Protein AF-A0A2B7XH13-F1 (afdb_monomer_lite)

Radius of gyration: 17.4 Å; chains: 1; bounding box: 51×40×45 Å

Organism: NCBI:txid1447875

Sequence (157 aa):
MVLHHLGRYPIHGYSLYEHCPDHWVFTIRDFSIPKSQDDSIINSKKNFLLRSEILTVVALFYRQMNEIPWDYEDHRGGKPVLRYQGGSLTATVVTFLVGKVRVVQATCNPSEKLPTLTFTLRGLYDLRMSCYNKDTVCEIVKWILCPSDPQPVETKK

pLDDT: mean 76.05, std 16.07, range [34.44, 93.31]

Foldseek 3Di:
DFDFDDDDWTKGWDDWDDPDLQAIDTDIDGRPPDPPPDVCVVVVCPPDDDPCNVVVVVVSVQVNQWDFDQDPVVRDGHDTDGPDPWDKDKDWDWDDDDQKIWIKMWIWGPPDPDIDIDIDTPDIGGRPPVDHDPVSVVVSVCCRPPPDDDDDPPPPD

Structure (mmCIF, N/CA/C/O backbone):
data_AF-A0A2B7XH13-F1
#
_entry.id   AF-A0A2B7XH13-F1
#
loop_
_atom_site.group_PDB
_atom_site.id
_atom_site.type_symbol
_atom_site.label_atom_id
_atom_site.label_alt_id
_atom_site.label_comp_id
_atom_site.label_asym_id
_atom_site.label_entity_id
_atom_site.label_seq_id
_atom_site.pdbx_PDB_ins_code
_atom_site.Cartn_x
_atom_site.Cartn_y
_atom_site.Cartn_z
_atom_site.occupancy
_atom_site.B_iso_or_equiv
_atom_site.auth_seq_id
_atom_site.auth_comp_id
_atom_site.auth_asym_id
_atom_site.auth_atom_id
_atom_site.pdbx_PDB_model_num
ATOM 1 N N . MET A 1 1 ? -10.761 12.549 -2.424 1.00 37.25 1 MET A N 1
ATOM 2 C CA . MET A 1 1 ? -9.872 13.301 -1.512 1.00 37.25 1 MET A CA 1
ATOM 3 C C . MET A 1 1 ? -8.759 13.919 -2.339 1.00 37.25 1 MET A C 1
ATOM 5 O O . MET A 1 1 ? -7.975 13.174 -2.913 1.00 37.25 1 MET A O 1
ATOM 9 N N . VAL A 1 2 ? -8.724 15.246 -2.459 1.00 38.75 2 VAL A N 1
ATOM 10 C CA . VAL A 1 2 ? -7.641 15.953 -3.157 1.00 38.75 2 VAL A CA 1
ATOM 11 C C . VAL A 1 2 ? -6.640 16.401 -2.096 1.00 38.75 2 VAL A C 1
ATOM 13 O O . VAL A 1 2 ? -6.964 17.231 -1.252 1.00 38.75 2 VAL A O 1
ATOM 16 N N . LEU A 1 3 ? -5.454 15.796 -2.081 1.00 41.88 3 LEU A N 1
ATOM 17 C CA . LEU A 1 3 ? -4.385 16.179 -1.159 1.00 41.88 3 LEU A CA 1
ATOM 18 C C . LEU A 1 3 ? -3.630 17.368 -1.757 1.00 41.88 3 LEU A C 1
ATOM 20 O O . LEU A 1 3 ? -2.944 17.208 -2.763 1.00 41.88 3 LEU A O 1
ATOM 24 N N . HIS A 1 4 ? -3.743 18.544 -1.137 1.00 35.75 4 HIS A N 1
ATOM 25 C CA . HIS A 1 4 ? -2.921 19.707 -1.465 1.00 35.75 4 HIS A CA 1
ATOM 26 C C . HIS A 1 4 ? -1.949 20.041 -0.317 1.00 35.75 4 HIS A C 1
ATOM 28 O O . HIS A 1 4 ? -2.367 20.359 0.789 1.00 35.75 4 HIS A O 1
ATOM 34 N N . HIS A 1 5 ? -0.660 20.082 -0.681 1.00 43.72 5 HIS A N 1
ATOM 35 C CA . HIS A 1 5 ? 0.399 20.976 -0.177 1.00 43.72 5 HIS A CA 1
ATOM 36 C C . HIS A 1 5 ? 1.263 20.603 1.055 1.00 43.72 5 HIS A C 1
ATOM 38 O O . HIS A 1 5 ? 0.753 20.299 2.124 1.00 43.72 5 HIS A O 1
ATOM 44 N N . LEU A 1 6 ? 2.603 20.717 0.885 1.00 37.66 6 LEU A N 1
ATOM 45 C CA . LEU A 1 6 ? 3.577 21.504 1.692 1.00 37.66 6 LEU A CA 1
ATOM 46 C C . LEU A 1 6 ? 5.011 21.366 1.089 1.00 37.66 6 LEU A C 1
ATOM 48 O O . LEU A 1 6 ? 5.642 20.312 1.194 1.00 37.66 6 LEU A O 1
ATOM 52 N N . GLY A 1 7 ? 5.541 22.422 0.445 1.00 43.25 7 GLY A N 1
ATOM 53 C CA . GLY A 1 7 ? 6.935 22.501 -0.059 1.00 43.25 7 GLY A CA 1
ATOM 54 C C . GLY A 1 7 ? 7.146 22.414 -1.587 1.00 43.25 7 GLY A C 1
ATOM 55 O O . GLY A 1 7 ? 6.222 22.092 -2.326 1.00 43.25 7 GLY A O 1
ATOM 56 N N . ARG A 1 8 ? 8.387 22.715 -2.038 1.00 53.38 8 ARG A N 1
ATOM 57 C CA . ARG A 1 8 ? 8.867 22.977 -3.430 1.00 53.38 8 ARG A CA 1
ATOM 58 C C . ARG A 1 8 ? 8.495 21.960 -4.528 1.00 53.38 8 ARG A C 1
ATOM 60 O O . ARG A 1 8 ? 8.745 22.242 -5.695 1.00 53.38 8 ARG A O 1
ATOM 67 N N . TYR A 1 9 ? 7.895 20.825 -4.186 1.00 55.78 9 TYR A N 1
ATOM 68 C CA . TYR A 1 9 ? 7.422 19.838 -5.150 1.00 55.78 9 TYR A CA 1
ATOM 69 C C . TYR A 1 9 ? 6.050 19.298 -4.727 1.00 55.78 9 TYR A C 1
ATOM 71 O O . TYR A 1 9 ? 5.948 18.662 -3.675 1.00 55.78 9 TYR A O 1
ATOM 79 N N . PRO A 1 10 ? 4.988 19.557 -5.503 1.00 68.94 10 PRO A N 1
ATOM 80 C CA . PRO A 1 10 ? 3.636 19.169 -5.122 1.00 68.94 10 PRO A CA 1
ATOM 81 C C . PRO A 1 10 ? 3.422 17.649 -5.213 1.00 68.94 10 PRO A C 1
ATOM 83 O O . PRO A 1 10 ? 3.987 16.972 -6.064 1.00 68.94 10 PRO A O 1
ATOM 86 N N . ILE A 1 11 ? 2.564 17.109 -4.351 1.00 63.69 11 ILE A N 1
ATOM 87 C CA . ILE A 1 11 ? 1.970 15.778 -4.512 1.00 63.69 11 ILE A CA 1
ATOM 88 C C . ILE A 1 11 ? 0.553 16.012 -5.016 1.00 63.69 11 ILE A C 1
ATOM 90 O O . ILE A 1 11 ? -0.155 16.845 -4.459 1.00 63.69 11 ILE A O 1
ATOM 94 N N . HIS A 1 12 ? 0.156 15.306 -6.067 1.00 66.50 12 HIS A N 1
ATOM 95 C CA . HIS A 1 12 ? -1.177 15.421 -6.646 1.00 66.50 12 HIS A CA 1
ATOM 96 C C . HIS A 1 12 ? -1.867 14.058 -6.576 1.00 66.50 12 HIS A C 1
ATOM 98 O O . HIS A 1 12 ? -1.346 13.074 -7.102 1.00 66.50 12 HIS A O 1
ATOM 104 N N . GLY A 1 13 ? -3.028 13.992 -5.926 1.00 64.56 13 GLY A N 1
ATOM 105 C CA . GLY A 1 13 ? -3.923 12.837 -6.022 1.00 64.56 13 GLY A CA 1
ATOM 106 C C . GLY A 1 13 ? -4.806 12.983 -7.257 1.00 64.56 13 GLY A C 1
ATOM 107 O O . GLY A 1 13 ? -5.417 14.035 -7.427 1.00 64.56 13 GLY A O 1
ATOM 108 N N . TYR A 1 14 ? -4.853 11.962 -8.113 1.00 61.12 14 TYR A N 1
ATOM 109 C CA . TYR A 1 14 ? -5.611 12.017 -9.371 1.00 61.12 14 TYR A CA 1
ATOM 110 C C . TYR A 1 14 ? -6.921 11.251 -9.273 1.00 61.12 14 TYR A C 1
ATOM 112 O O . TYR A 1 14 ? -7.946 11.775 -9.696 1.00 61.12 14 TYR A O 1
ATOM 120 N N . SER A 1 15 ? -6.906 10.059 -8.670 1.00 68.25 15 SER A N 1
ATOM 121 C CA . SER A 1 15 ? -8.097 9.213 -8.623 1.00 68.25 15 SER A CA 1
ATOM 122 C C . SER A 1 15 ? -8.092 8.230 -7.453 1.00 68.25 15 SER A C 1
ATOM 124 O O . SER A 1 15 ? -7.041 7.709 -7.075 1.00 68.25 15 SER A O 1
ATOM 126 N N . LEU A 1 16 ? -9.287 7.955 -6.923 1.00 69.25 16 LEU A N 1
ATOM 127 C CA . LEU A 1 16 ? -9.591 6.842 -6.022 1.00 69.25 16 LEU A CA 1
ATOM 128 C C . LEU A 1 16 ? -10.684 6.005 -6.689 1.00 69.25 16 LEU A C 1
ATOM 130 O O . LEU A 1 16 ? -11.748 6.544 -6.991 1.00 69.25 16 LEU A O 1
ATOM 134 N N . TYR A 1 17 ? -10.427 4.718 -6.891 1.00 68.50 17 TYR A N 1
ATOM 135 C CA . TYR A 1 17 ? -11.392 3.770 -7.439 1.00 68.50 17 TYR A CA 1
ATOM 136 C C . TYR A 1 17 ? -11.582 2.621 -6.453 1.00 68.50 17 TYR A C 1
ATOM 138 O O . TYR A 1 17 ? -10.606 2.025 -6.006 1.00 68.50 17 TYR A O 1
ATOM 146 N N . GLU A 1 18 ? -12.828 2.313 -6.116 1.00 68.94 18 GLU A N 1
ATOM 147 C CA . GLU A 1 18 ? -13.186 1.071 -5.431 1.00 68.94 18 GLU A CA 1
ATOM 148 C C . GLU A 1 18 ? -13.450 0.019 -6.508 1.00 68.94 18 GLU A C 1
ATOM 150 O O . GLU A 1 18 ? -14.349 0.191 -7.328 1.00 68.94 18 GLU A O 1
ATOM 155 N N . HIS A 1 19 ? -12.631 -1.027 -6.560 1.00 68.19 19 HIS A N 1
ATOM 156 C CA . HIS A 1 19 ? -12.852 -2.149 -7.472 1.00 68.19 19 HIS A CA 1
ATOM 157 C C . HIS A 1 19 ? -13.807 -3.175 -6.843 1.00 68.19 19 HIS A C 1
ATOM 159 O O . HIS A 1 19 ? -14.696 -3.696 -7.510 1.00 68.19 19 HIS A O 1
ATOM 165 N N . CYS A 1 20 ? -13.636 -3.440 -5.546 1.00 68.62 20 CYS A N 1
ATOM 166 C CA . CYS A 1 20 ? -14.545 -4.207 -4.693 1.00 68.62 20 CYS A CA 1
ATOM 167 C C . CYS A 1 20 ? -14.389 -3.729 -3.230 1.00 68.62 20 CYS A C 1
ATOM 169 O O . CYS A 1 20 ? -13.473 -2.946 -2.968 1.00 68.62 20 CYS A O 1
ATOM 171 N N . PRO A 1 21 ? -15.255 -4.145 -2.281 1.00 67.75 21 PRO A N 1
ATOM 172 C CA . PRO A 1 21 ? -15.321 -3.561 -0.929 1.00 67.75 21 PRO A CA 1
ATOM 173 C C . PRO A 1 21 ? -13.990 -3.493 -0.155 1.00 67.75 21 PRO A C 1
ATOM 175 O O . PRO A 1 21 ? -13.789 -2.632 0.704 1.00 67.75 21 PRO A O 1
ATOM 178 N N . ASP A 1 22 ? -13.073 -4.398 -0.470 1.00 65.62 22 ASP A N 1
ATOM 179 C CA . ASP A 1 22 ? -11.746 -4.588 0.110 1.00 65.62 22 ASP A CA 1
ATOM 180 C C . ASP A 1 22 ? -10.591 -4.250 -0.853 1.00 65.62 22 ASP A C 1
ATOM 182 O O . ASP A 1 22 ? -9.428 -4.272 -0.448 1.00 65.62 22 ASP A O 1
ATOM 186 N N . HIS A 1 23 ? -10.883 -3.866 -2.100 1.00 68.94 23 HIS A N 1
ATOM 187 C CA . HIS A 1 23 ? -9.878 -3.522 -3.102 1.00 68.94 23 HIS A CA 1
ATOM 188 C C . HIS A 1 23 ? -10.057 -2.094 -3.609 1.00 68.94 23 HIS A C 1
ATOM 190 O O . HIS A 1 23 ? -10.960 -1.775 -4.386 1.00 68.94 23 HIS A O 1
ATOM 196 N N . TRP A 1 24 ? -9.121 -1.238 -3.213 1.00 70.62 24 TRP A N 1
ATOM 197 C CA . TRP A 1 24 ? -9.106 0.173 -3.563 1.00 70.62 24 TRP A CA 1
ATOM 198 C C . TRP A 1 24 ? -7.835 0.501 -4.333 1.00 70.62 24 TRP A C 1
ATOM 200 O O . TRP A 1 24 ? -6.729 0.171 -3.907 1.00 70.62 24 TRP A O 1
ATOM 210 N N . VAL A 1 25 ? -7.988 1.213 -5.443 1.00 69.88 25 VAL A N 1
ATOM 211 C CA . VAL A 1 25 ? -6.878 1.732 -6.237 1.00 69.88 25 VAL A CA 1
ATOM 212 C C . VAL A 1 25 ? -6.774 3.230 -5.999 1.00 69.88 25 VAL A C 1
ATOM 214 O O . VAL A 1 25 ? -7.730 3.976 -6.219 1.00 69.88 25 VAL A O 1
ATOM 217 N N . PHE A 1 26 ? -5.597 3.682 -5.570 1.00 72.62 26 PHE A N 1
ATOM 218 C CA . PHE A 1 26 ? -5.296 5.100 -5.407 1.00 72.62 26 PHE A CA 1
ATOM 219 C C . PHE A 1 26 ? -4.143 5.502 -6.320 1.00 72.62 26 PHE A C 1
ATOM 221 O O . PHE A 1 26 ? -3.065 4.911 -6.276 1.00 72.62 26 PHE A O 1
ATOM 228 N N . THR A 1 27 ? -4.359 6.520 -7.149 1.00 71.75 27 THR A N 1
ATOM 229 C CA . THR A 1 27 ? -3.335 7.028 -8.065 1.00 71.75 27 THR A CA 1
ATOM 230 C C . THR A 1 27 ? -2.853 8.396 -7.601 1.00 71.75 27 THR A C 1
ATOM 232 O O . THR A 1 27 ? -3.582 9.390 -7.667 1.00 71.75 27 THR A O 1
ATOM 235 N N . ILE A 1 28 ? -1.594 8.453 -7.163 1.00 76.81 28 ILE A N 1
ATOM 236 C CA . ILE A 1 28 ? -0.890 9.685 -6.792 1.00 76.81 28 ILE A CA 1
ATOM 237 C C . ILE A 1 28 ? 0.262 9.921 -7.767 1.00 76.81 28 ILE A C 1
ATOM 239 O O . ILE A 1 28 ? 1.009 8.998 -8.082 1.00 76.81 28 ILE A O 1
ATOM 243 N N . ARG A 1 29 ? 0.468 11.175 -8.184 1.00 75.25 29 ARG A N 1
ATOM 244 C CA . ARG A 1 29 ? 1.750 11.619 -8.750 1.00 75.25 29 ARG A CA 1
ATOM 245 C C . ARG A 1 29 ? 2.524 12.388 -7.693 1.00 75.25 29 ARG A C 1
ATOM 247 O O . ARG A 1 29 ? 2.072 13.427 -7.208 1.00 75.25 29 ARG A O 1
ATOM 254 N N . ASP A 1 30 ? 3.695 11.872 -7.363 1.00 75.56 30 ASP A N 1
ATOM 255 C CA . ASP A 1 30 ? 4.604 12.455 -6.388 1.00 75.56 30 ASP A CA 1
ATOM 256 C C . ASP A 1 30 ? 5.765 13.153 -7.103 1.00 75.56 30 ASP A C 1
ATOM 258 O O . ASP A 1 30 ? 6.589 12.495 -7.734 1.00 75.56 30 ASP A O 1
ATOM 262 N N . PHE A 1 31 ? 5.840 14.484 -7.017 1.00 72.69 31 PHE A N 1
ATOM 263 C CA . PHE A 1 31 ? 6.975 15.234 -7.562 1.00 72.69 31 PHE A CA 1
ATOM 264 C C . PHE A 1 31 ? 8.098 15.444 -6.537 1.00 72.69 31 PHE A C 1
ATOM 266 O O . PHE A 1 31 ? 9.113 16.046 -6.874 1.00 72.69 31 PHE A O 1
ATOM 273 N N . SER A 1 32 ? 7.942 14.976 -5.292 1.00 67.06 32 SER A N 1
ATOM 274 C CA . SER A 1 32 ? 8.920 15.195 -4.216 1.00 67.06 32 SER A CA 1
ATOM 275 C C . SER A 1 32 ? 10.209 14.388 -4.362 1.00 67.06 32 SER A C 1
ATOM 277 O O . SER A 1 32 ? 11.168 14.632 -3.629 1.00 67.06 32 SER A O 1
ATOM 279 N N . ILE A 1 33 ? 10.260 13.474 -5.332 1.00 64.38 33 ILE A N 1
ATOM 280 C CA . ILE A 1 33 ? 11.449 12.694 -5.665 1.00 64.38 33 ILE A CA 1
ATOM 281 C C . ILE A 1 33 ? 12.407 13.590 -6.470 1.00 64.38 33 ILE A C 1
ATOM 283 O O . ILE A 1 33 ? 12.056 14.017 -7.573 1.00 64.38 33 ILE A O 1
ATOM 287 N N . PRO A 1 34 ? 13.611 13.909 -5.956 1.00 55.00 34 PRO A N 1
ATOM 288 C CA . PRO A 1 34 ? 14.553 14.764 -6.669 1.00 55.00 34 PRO A CA 1
ATOM 289 C C . PRO A 1 34 ? 14.950 14.140 -8.011 1.00 55.00 34 PRO A C 1
ATOM 291 O O . PRO A 1 34 ? 15.362 12.982 -8.060 1.00 55.00 34 PRO A O 1
ATOM 294 N N . LYS A 1 35 ? 14.903 14.931 -9.093 1.00 53.47 35 LYS A N 1
ATOM 295 C CA . LYS A 1 35 ? 15.309 14.515 -10.454 1.00 53.47 35 LYS A CA 1
ATOM 296 C C . LYS A 1 35 ? 16.761 14.017 -10.544 1.00 53.47 35 LYS A C 1
ATOM 298 O O . LYS A 1 35 ? 17.117 13.368 -11.517 1.00 53.47 35 LYS A O 1
ATOM 303 N N . SER A 1 36 ? 17.586 14.342 -9.550 1.00 48.19 36 SER A N 1
ATOM 304 C CA . SER A 1 36 ? 19.010 14.014 -9.470 1.00 48.19 36 SER A CA 1
ATOM 305 C C . SER A 1 36 ? 19.312 12.813 -8.569 1.00 48.19 36 SER A C 1
ATOM 307 O O . SER A 1 36 ? 20.429 12.722 -8.063 1.00 48.19 36 SER A O 1
ATOM 309 N N . GLN A 1 37 ? 18.341 11.939 -8.276 1.00 51.91 37 GLN A N 1
ATOM 310 C CA . GLN A 1 37 ? 18.618 10.748 -7.471 1.00 51.91 37 GLN A CA 1
ATOM 311 C C . GLN A 1 37 ? 19.467 9.758 -8.264 1.00 51.91 37 GLN A C 1
ATOM 313 O O . GLN A 1 37 ? 18.975 8.884 -8.970 1.00 51.91 37 GLN A O 1
ATOM 318 N N . ASP A 1 38 ? 20.769 9.948 -8.102 1.00 53.38 38 ASP A N 1
ATOM 319 C CA . ASP A 1 38 ? 21.819 8.968 -8.261 1.00 53.38 38 ASP A CA 1
ATOM 320 C C . ASP A 1 38 ? 21.291 7.596 -7.811 1.00 53.38 38 ASP A C 1
ATOM 322 O O . ASP A 1 38 ? 20.774 7.450 -6.693 1.00 53.38 38 ASP A O 1
ATOM 326 N N . ASP A 1 39 ? 21.383 6.589 -8.683 1.00 55.91 39 ASP A N 1
ATOM 327 C CA . ASP A 1 39 ? 20.929 5.217 -8.416 1.00 55.91 39 ASP A CA 1
ATOM 328 C C . ASP A 1 39 ? 21.467 4.689 -7.072 1.00 55.91 39 ASP A C 1
ATOM 330 O O . ASP A 1 39 ? 20.839 3.847 -6.426 1.00 55.91 39 ASP A O 1
ATOM 334 N N . SER A 1 40 ? 22.597 5.245 -6.622 1.00 54.53 40 SER A N 1
ATOM 335 C CA . SER A 1 40 ? 23.231 5.011 -5.331 1.00 54.53 40 SER A CA 1
ATOM 336 C C . SER A 1 40 ? 22.328 5.311 -4.128 1.00 54.53 40 SER A C 1
ATOM 338 O O . SER A 1 40 ? 22.386 4.558 -3.164 1.00 54.53 40 SER A O 1
ATOM 340 N N . ILE A 1 41 ? 21.442 6.315 -4.138 1.00 53.50 41 ILE A N 1
ATOM 341 C CA . ILE A 1 41 ? 20.566 6.638 -2.988 1.00 53.50 41 ILE A CA 1
ATOM 342 C C . ILE A 1 41 ? 19.373 5.682 -2.913 1.00 53.50 41 ILE A C 1
ATOM 344 O O . ILE A 1 41 ? 19.042 5.193 -1.832 1.00 53.50 41 ILE A O 1
ATOM 348 N N . ILE A 1 42 ? 18.757 5.375 -4.059 1.00 56.09 42 ILE A N 1
ATOM 349 C CA . ILE A 1 42 ? 17.653 4.406 -4.131 1.00 56.09 42 ILE A CA 1
ATOM 350 C C . ILE A 1 42 ? 18.160 3.003 -3.770 1.00 56.09 42 ILE A C 1
ATOM 352 O O . ILE A 1 42 ? 17.476 2.263 -3.064 1.00 56.09 42 ILE A O 1
ATOM 356 N N . ASN A 1 43 ? 19.376 2.655 -4.206 1.00 51.78 43 ASN A N 1
ATOM 357 C CA . ASN A 1 43 ? 19.974 1.349 -3.943 1.00 51.78 43 ASN A CA 1
ATOM 358 C C . ASN A 1 43 ? 20.606 1.243 -2.538 1.00 51.78 43 ASN A C 1
ATOM 360 O O . ASN A 1 43 ? 20.531 0.176 -1.932 1.00 51.78 43 ASN A O 1
ATOM 364 N N . SER A 1 44 ? 21.192 2.318 -1.987 1.00 51.81 44 SER A N 1
ATOM 365 C CA . SER A 1 44 ? 21.805 2.313 -0.640 1.00 51.81 44 SER A CA 1
ATOM 366 C C . SER A 1 44 ? 20.788 2.411 0.493 1.00 51.81 44 SER A C 1
ATOM 368 O O . SER A 1 44 ? 21.063 1.962 1.605 1.00 51.81 44 SER A O 1
ATOM 370 N N . LYS A 1 45 ? 19.593 2.953 0.236 1.00 53.09 45 LYS A N 1
ATOM 371 C CA . LYS A 1 45 ? 18.535 3.078 1.239 1.00 53.09 45 LYS A CA 1
ATOM 372 C C . LYS A 1 45 ? 17.354 2.188 0.870 1.00 53.09 45 LYS A C 1
ATOM 374 O O . LYS A 1 45 ? 16.295 2.658 0.484 1.00 53.09 45 LYS A O 1
ATOM 379 N N . LYS A 1 46 ? 17.472 0.878 1.094 1.00 58.66 46 LYS A N 1
ATOM 380 C CA . LYS A 1 46 ? 16.291 -0.012 1.100 1.00 58.66 46 LYS A CA 1
ATOM 381 C C . LYS A 1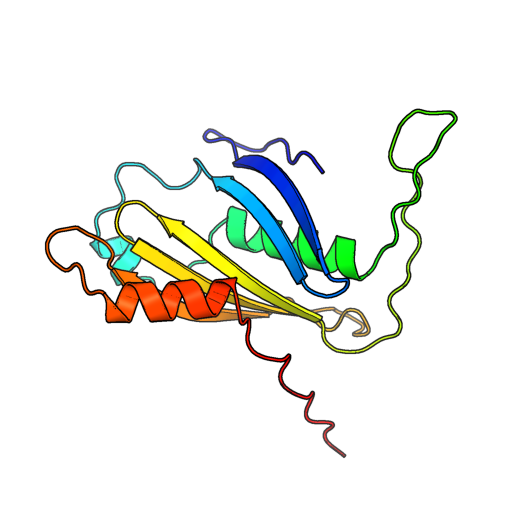 46 ? 15.195 0.462 2.084 1.00 58.66 46 LYS A C 1
ATOM 383 O O . LYS A 1 46 ? 14.033 0.126 1.896 1.00 58.66 46 LYS A O 1
ATOM 388 N N . ASN A 1 47 ? 15.543 1.319 3.052 1.00 66.25 47 ASN A N 1
ATOM 389 C CA . ASN A 1 47 ? 14.705 1.691 4.197 1.00 66.25 47 ASN A CA 1
ATOM 390 C C . ASN A 1 47 ? 14.081 3.104 4.152 1.00 66.25 47 ASN A C 1
ATOM 392 O O . ASN A 1 47 ? 13.682 3.601 5.201 1.00 66.25 47 ASN A O 1
ATOM 396 N N . PHE A 1 48 ? 14.010 3.797 3.008 1.00 77.19 48 PHE A N 1
ATOM 397 C CA . PHE A 1 48 ? 13.217 5.040 2.947 1.00 77.19 48 PHE A CA 1
ATOM 398 C C . PHE A 1 48 ? 11.765 4.763 2.546 1.00 77.19 48 PHE A C 1
ATOM 400 O O . PHE A 1 48 ? 11.484 3.821 1.804 1.00 77.19 48 PHE A O 1
ATOM 407 N N . LEU A 1 49 ? 10.863 5.626 3.012 1.00 83.12 49 LEU A N 1
ATOM 408 C CA . LEU A 1 49 ? 9.466 5.677 2.593 1.00 83.12 49 LEU A CA 1
ATOM 409 C C . LEU A 1 49 ? 9.228 6.948 1.789 1.00 83.12 49 LEU A C 1
ATOM 411 O O . LEU A 1 49 ? 9.737 8.020 2.134 1.00 83.12 49 LEU A O 1
ATOM 415 N N . LEU A 1 50 ? 8.456 6.830 0.717 1.00 84.06 50 LEU A N 1
ATOM 416 C CA . LEU A 1 50 ? 8.015 7.977 -0.061 1.00 84.06 50 LEU A CA 1
ATOM 417 C C . LEU A 1 50 ? 6.853 8.676 0.649 1.00 84.06 50 LEU A C 1
ATOM 419 O O . LEU A 1 50 ? 6.022 8.050 1.308 1.00 84.06 50 LEU A O 1
ATOM 423 N N . ARG A 1 51 ? 6.761 9.999 0.481 1.00 84.50 51 ARG A N 1
ATOM 424 C CA . ARG A 1 51 ? 5.641 10.777 1.032 1.00 84.50 51 ARG A CA 1
ATOM 425 C C . ARG A 1 51 ? 4.311 10.296 0.457 1.00 84.50 51 ARG A C 1
ATOM 427 O O . ARG A 1 51 ? 3.346 10.151 1.200 1.00 84.50 51 ARG A O 1
ATOM 434 N N . SER A 1 52 ? 4.276 10.008 -0.842 1.00 83.81 52 SER A N 1
ATOM 435 C CA . SER A 1 52 ? 3.124 9.384 -1.499 1.00 83.81 52 SER A CA 1
ATOM 436 C C . SER A 1 52 ? 2.759 8.014 -0.935 1.00 83.81 52 SER A C 1
ATOM 438 O O . SER A 1 52 ? 1.569 7.749 -0.801 1.00 83.81 52 SER A O 1
ATOM 440 N N . GLU A 1 53 ? 3.723 7.171 -0.556 1.00 88.12 53 GLU A N 1
ATOM 441 C CA . GLU A 1 53 ? 3.445 5.866 0.068 1.00 88.12 53 GLU A CA 1
ATOM 442 C C . GLU A 1 53 ? 2.730 6.055 1.413 1.00 88.12 53 GLU A C 1
ATOM 444 O O . GLU A 1 53 ? 1.673 5.469 1.637 1.00 88.12 53 GLU A O 1
ATOM 449 N N . ILE A 1 54 ? 3.237 6.951 2.267 1.00 89.19 54 ILE A N 1
ATOM 450 C CA . ILE A 1 54 ? 2.621 7.268 3.565 1.00 89.19 54 ILE A CA 1
ATOM 451 C C . ILE A 1 54 ? 1.211 7.840 3.372 1.00 89.19 54 ILE A C 1
ATOM 453 O O . ILE A 1 54 ? 0.260 7.369 3.993 1.00 89.19 54 ILE A O 1
ATOM 457 N N . LEU A 1 55 ? 1.057 8.832 2.491 1.00 87.88 55 LEU A N 1
ATOM 458 C CA . LEU A 1 55 ? -0.236 9.464 2.225 1.00 87.88 55 LEU A CA 1
ATOM 459 C C . LEU A 1 55 ? -1.251 8.482 1.633 1.00 87.88 55 LEU A C 1
ATOM 461 O O . LEU A 1 55 ? -2.410 8.505 2.040 1.00 87.88 55 LEU A O 1
ATOM 465 N N . THR A 1 56 ? -0.826 7.614 0.711 1.00 87.81 56 THR A N 1
ATOM 466 C CA . THR A 1 56 ? -1.685 6.571 0.129 1.00 87.81 56 THR A CA 1
ATOM 467 C C . THR A 1 56 ? -2.183 5.627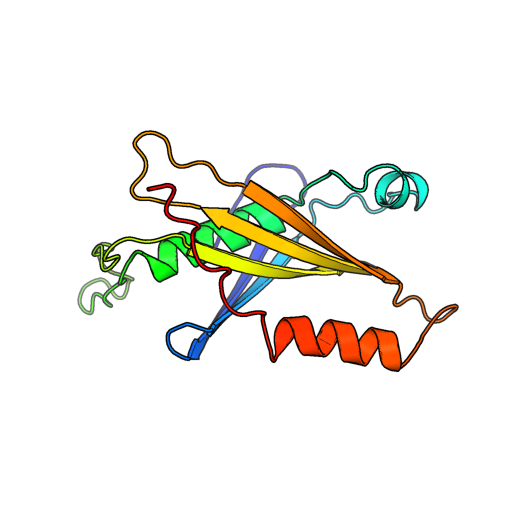 1.211 1.00 87.81 56 THR A C 1
ATOM 469 O O . THR A 1 56 ? -3.380 5.383 1.304 1.00 87.81 56 THR A O 1
ATOM 472 N N . VAL A 1 57 ? -1.286 5.129 2.064 1.00 90.00 57 VAL A N 1
ATOM 473 C CA . VAL A 1 57 ? -1.648 4.202 3.141 1.00 90.00 57 VAL A CA 1
ATOM 474 C C . VAL A 1 57 ? -2.625 4.842 4.123 1.00 90.00 57 VAL A C 1
ATOM 476 O O . VAL A 1 57 ? -3.655 4.250 4.435 1.00 90.00 57 VAL A O 1
ATOM 479 N N . VAL A 1 58 ? -2.344 6.067 4.574 1.00 89.75 58 VAL A N 1
ATOM 480 C CA . VAL A 1 58 ? -3.237 6.787 5.493 1.00 89.75 58 VAL A CA 1
ATOM 481 C C . VAL A 1 58 ? -4.602 7.030 4.845 1.00 89.75 58 VAL A C 1
ATOM 483 O O . VAL A 1 58 ? -5.624 6.838 5.499 1.00 89.75 58 VAL A O 1
ATOM 486 N N . ALA A 1 59 ? -4.637 7.388 3.558 1.00 86.88 59 ALA A N 1
ATOM 487 C CA . ALA A 1 59 ? -5.877 7.564 2.805 1.00 86.88 59 ALA A CA 1
ATOM 488 C C . ALA A 1 59 ? -6.699 6.270 2.728 1.00 86.88 59 ALA A C 1
ATOM 490 O O . ALA A 1 59 ? -7.905 6.295 2.975 1.00 86.88 59 ALA A O 1
ATOM 491 N N . LEU A 1 60 ? -6.046 5.149 2.405 1.00 87.00 60 LEU A N 1
ATOM 492 C CA . LEU A 1 60 ? -6.675 3.833 2.305 1.00 87.00 60 LEU A CA 1
ATOM 493 C C . LEU A 1 60 ? -7.235 3.384 3.652 1.00 87.00 60 LEU A C 1
ATOM 495 O O . LEU A 1 60 ? -8.396 2.998 3.730 1.00 87.00 60 LEU A O 1
ATOM 499 N N . PHE A 1 61 ? -6.456 3.500 4.728 1.00 89.12 61 PHE A N 1
ATOM 500 C CA . PHE A 1 61 ? -6.924 3.149 6.069 1.00 89.12 61 PHE A CA 1
ATOM 501 C C . PHE A 1 61 ? -8.066 4.042 6.521 1.00 89.12 61 PHE A C 1
ATOM 503 O O . PHE A 1 61 ? -9.071 3.545 7.019 1.00 89.12 61 PHE A O 1
ATOM 510 N N . TYR A 1 62 ? -7.961 5.349 6.293 1.00 87.19 62 TYR A N 1
ATOM 511 C CA . TYR A 1 62 ? -9.042 6.270 6.602 1.00 87.19 62 TYR A CA 1
ATOM 512 C C . TYR A 1 62 ? -10.330 5.903 5.859 1.00 87.19 62 TYR A C 1
ATOM 514 O O . TYR A 1 62 ? -11.389 5.833 6.478 1.00 87.19 62 TYR A O 1
ATOM 522 N N . ARG A 1 63 ? -10.242 5.615 4.556 1.00 84.62 63 ARG A N 1
ATOM 523 C CA . ARG A 1 63 ? -11.393 5.204 3.745 1.00 84.62 63 ARG A CA 1
ATOM 524 C C . ARG A 1 63 ? -11.948 3.846 4.166 1.00 84.62 63 ARG A C 1
ATOM 526 O O . ARG A 1 63 ? -13.158 3.671 4.175 1.00 84.62 63 ARG A O 1
ATOM 533 N N . GLN A 1 64 ? -11.091 2.904 4.548 1.00 84.62 64 GLN A N 1
ATOM 534 C CA . GLN A 1 64 ? -11.537 1.594 5.009 1.00 84.62 64 GLN A CA 1
ATOM 535 C C . GLN A 1 64 ? -12.280 1.697 6.342 1.00 84.62 64 GLN A C 1
ATOM 537 O O . GLN A 1 64 ? -13.304 1.039 6.534 1.00 84.62 64 GLN A O 1
ATOM 542 N N . MET A 1 65 ? -11.795 2.560 7.237 1.00 88.19 65 MET A N 1
ATOM 543 C CA . MET A 1 65 ? -12.393 2.760 8.551 1.00 88.19 65 MET A CA 1
ATOM 544 C C . MET A 1 65 ? -13.675 3.584 8.529 1.00 88.19 65 MET A C 1
ATOM 546 O O . MET A 1 65 ? -14.495 3.428 9.432 1.00 88.19 65 MET A O 1
ATOM 550 N N . ASN A 1 66 ? -13.846 4.460 7.539 1.00 88.00 66 ASN A N 1
ATOM 551 C CA . ASN A 1 66 ? -14.917 5.447 7.530 1.00 88.00 66 ASN A CA 1
ATOM 552 C C . ASN A 1 66 ? -15.771 5.347 6.269 1.00 88.00 66 ASN A C 1
ATOM 554 O O . ASN A 1 66 ? -15.275 5.435 5.145 1.00 88.00 66 ASN A O 1
ATOM 558 N N . GLU A 1 67 ? -17.080 5.275 6.464 1.00 84.81 67 GLU A N 1
ATOM 559 C CA . GLU A 1 67 ? -18.034 5.607 5.420 1.00 84.81 67 GLU A CA 1
ATOM 560 C C . GLU A 1 67 ? -18.104 7.131 5.281 1.00 84.81 67 GLU A C 1
ATOM 562 O O . GLU A 1 67 ? -18.151 7.858 6.272 1.00 84.81 67 GLU A O 1
ATOM 567 N N . ILE A 1 68 ? -18.063 7.635 4.049 1.00 83.06 68 ILE A N 1
ATOM 568 C CA . ILE A 1 68 ? -18.220 9.070 3.778 1.00 83.06 68 ILE A CA 1
ATOM 569 C C . ILE A 1 68 ? -19.521 9.205 2.992 1.00 83.06 68 ILE A C 1
ATOM 571 O O . ILE A 1 68 ? -19.475 9.068 1.763 1.00 83.06 68 ILE A O 1
ATOM 575 N N . PRO A 1 69 ? -20.666 9.381 3.677 1.00 81.00 69 PRO A N 1
ATOM 576 C CA . PRO A 1 69 ? -21.947 9.525 3.007 1.00 81.00 69 PRO A CA 1
ATOM 577 C C . PRO A 1 69 ? -21.924 10.776 2.132 1.00 81.00 69 PRO A C 1
ATOM 579 O O . PRO A 1 69 ? -21.285 11.775 2.467 1.00 81.00 69 PRO A O 1
ATOM 582 N N . TRP A 1 70 ? -22.593 10.716 0.988 1.00 79.56 70 TRP A N 1
ATOM 583 C CA . TRP A 1 70 ? -22.763 11.895 0.152 1.00 79.56 70 TRP A CA 1
ATOM 584 C C . TRP A 1 70 ? -23.790 12.827 0.794 1.00 79.56 70 TRP A C 1
ATOM 586 O O . TRP A 1 70 ? -24.901 12.396 1.100 1.00 79.56 70 TRP A O 1
ATOM 596 N N . ASP A 1 71 ? -23.413 14.086 1.001 1.00 78.94 71 ASP A N 1
ATOM 597 C CA . ASP A 1 71 ? -24.337 15.126 1.431 1.00 78.94 71 ASP A CA 1
ATOM 598 C C . ASP A 1 71 ? -24.945 15.780 0.186 1.00 78.94 71 ASP A C 1
ATOM 600 O O . ASP A 1 71 ? -24.264 16.453 -0.598 1.00 78.94 71 ASP A O 1
ATOM 604 N N . TYR A 1 72 ? -26.237 15.530 -0.020 1.00 76.00 72 TYR A N 1
ATOM 605 C CA . TYR A 1 72 ? -26.969 16.061 -1.163 1.00 76.00 72 TYR A CA 1
ATOM 606 C C . TYR A 1 72 ? -27.221 17.566 -1.052 1.00 76.00 72 TYR A C 1
ATOM 608 O O . TYR A 1 72 ? -27.333 18.204 -2.098 1.00 76.00 72 TYR A O 1
ATOM 616 N N . GLU A 1 73 ? -27.275 18.131 0.159 1.00 79.19 73 GLU A N 1
ATOM 617 C CA . GLU A 1 73 ? -27.569 19.554 0.360 1.00 79.19 73 GLU A CA 1
ATOM 618 C C . GLU A 1 73 ? -26.345 20.433 0.091 1.00 79.19 73 GLU A C 1
ATOM 620 O O . GLU A 1 73 ? -26.461 21.466 -0.565 1.00 79.19 73 GLU A O 1
ATOM 625 N N . ASP A 1 74 ? -25.158 20.011 0.534 1.00 75.56 74 ASP A N 1
ATOM 626 C CA . ASP A 1 74 ? -23.915 20.780 0.351 1.00 75.56 74 ASP A CA 1
ATOM 627 C C . ASP A 1 74 ? -23.099 20.320 -0.879 1.00 75.56 74 ASP A C 1
ATOM 629 O O . ASP A 1 74 ? -22.000 20.816 -1.126 1.00 75.56 74 ASP A O 1
ATOM 633 N N . HIS A 1 75 ? -23.617 19.360 -1.664 1.00 71.69 75 HIS A N 1
ATOM 634 C CA . HIS A 1 75 ? -22.949 18.747 -2.828 1.00 71.69 75 HIS A CA 1
ATOM 635 C C . HIS A 1 75 ? -21.499 18.317 -2.543 1.00 71.69 75 HIS A C 1
ATOM 637 O O . HIS A 1 75 ? -20.589 18.468 -3.368 1.00 71.69 75 HIS A O 1
ATOM 643 N N . ARG A 1 76 ? -21.274 17.798 -1.337 1.00 75.25 76 ARG A N 1
ATOM 644 C CA . ARG A 1 76 ? -19.958 17.449 -0.800 1.00 75.25 76 ARG A CA 1
ATOM 645 C C . ARG A 1 76 ? -20.028 16.106 -0.086 1.00 75.25 76 ARG A C 1
ATOM 647 O O . ARG A 1 76 ? -21.093 15.577 0.209 1.00 75.25 76 ARG A O 1
ATOM 654 N N . GLY A 1 77 ? -18.859 15.541 0.210 1.00 69.56 77 GLY A N 1
ATOM 655 C CA . GLY A 1 77 ? -18.790 14.427 1.151 1.00 69.56 77 GLY A CA 1
ATOM 656 C C . GLY A 1 77 ? -19.222 14.906 2.536 1.00 69.56 77 GLY A C 1
ATOM 657 O O . GLY A 1 77 ? -18.639 15.859 3.053 1.00 69.56 77 GLY A O 1
ATOM 658 N N . GLY A 1 78 ? -20.228 14.253 3.111 1.00 78.25 78 GLY A N 1
ATOM 659 C CA . GLY A 1 78 ? -20.703 14.499 4.465 1.00 78.25 78 GLY A CA 1
ATOM 660 C C . GLY A 1 78 ? -19.679 14.095 5.526 1.00 78.25 78 GLY A C 1
ATOM 661 O O . GLY A 1 78 ? -18.556 13.669 5.233 1.00 78.25 78 GLY A O 1
ATOM 662 N N . LYS A 1 79 ? -20.066 14.230 6.799 1.00 83.56 79 LYS A N 1
ATOM 663 C CA . LYS A 1 79 ? -19.182 13.872 7.914 1.00 83.56 79 LYS A CA 1
ATOM 664 C C . LYS A 1 79 ? -18.847 12.370 7.872 1.00 83.56 79 LYS A C 1
ATOM 666 O O . LYS A 1 79 ? -19.764 11.561 7.746 1.00 83.56 79 LYS A O 1
ATOM 671 N N . PRO A 1 80 ? -17.563 11.995 8.006 1.00 85.62 80 PRO A N 1
ATOM 672 C CA . PRO A 1 80 ? -17.151 10.598 8.076 1.00 85.62 80 PRO A CA 1
ATOM 673 C C . PRO A 1 80 ? -17.838 9.874 9.238 1.00 85.62 80 PRO A C 1
ATOM 675 O O . PRO A 1 80 ? -17.842 10.374 10.364 1.00 85.62 80 PRO A O 1
ATOM 678 N N . VAL A 1 81 ? -18.380 8.690 8.963 1.00 88.50 81 VAL A N 1
ATOM 679 C CA . VAL A 1 81 ? -18.990 7.794 9.949 1.00 88.50 81 VAL A CA 1
ATOM 680 C C . VAL A 1 81 ? -18.096 6.570 10.101 1.00 88.50 81 VAL A C 1
ATOM 682 O O . VAL A 1 81 ? -17.802 5.878 9.126 1.00 88.50 81 VAL A O 1
ATOM 685 N N . LEU A 1 82 ? -17.640 6.303 11.324 1.00 88.69 82 LEU A N 1
ATOM 686 C CA . LEU A 1 82 ? -16.790 5.150 11.608 1.00 88.69 82 LEU A CA 1
ATOM 687 C C . LEU A 1 82 ? -17.577 3.853 11.359 1.00 88.69 82 LEU A C 1
ATOM 689 O O . LEU A 1 82 ? -18.576 3.598 12.027 1.00 88.69 82 LEU A O 1
ATOM 693 N N . ARG A 1 83 ? -17.106 3.025 10.422 1.00 88.06 83 ARG A N 1
ATOM 694 C CA . ARG A 1 83 ? -17.663 1.692 10.115 1.00 88.06 83 ARG A CA 1
ATOM 695 C C . ARG A 1 83 ? -16.772 0.537 10.574 1.00 88.06 83 ARG A C 1
ATOM 697 O O . ARG A 1 83 ? -17.189 -0.617 10.541 1.00 88.06 8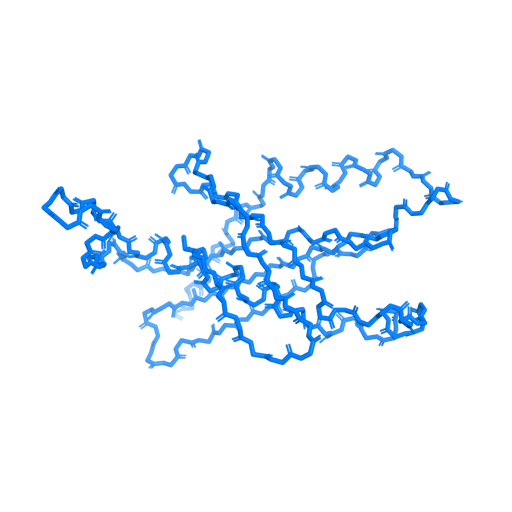3 ARG A O 1
ATOM 704 N N . TYR A 1 84 ? -15.536 0.842 10.960 1.00 85.50 84 TYR A N 1
ATOM 705 C CA . TYR A 1 84 ? -14.541 -0.130 11.401 1.00 85.50 84 TYR A CA 1
ATOM 706 C C . TYR A 1 84 ? -15.009 -0.927 12.628 1.00 85.50 84 TYR A C 1
ATOM 708 O O . TYR A 1 84 ? -15.375 -0.342 13.643 1.00 85.50 84 TYR A O 1
ATOM 716 N N . GLN A 1 85 ? -14.955 -2.259 12.536 1.00 80.75 85 GLN A N 1
ATOM 717 C CA . GLN A 1 85 ? -15.421 -3.192 13.576 1.00 80.75 85 GLN A CA 1
ATOM 718 C C . GLN A 1 85 ? -14.275 -3.844 14.378 1.00 80.75 85 GLN A C 1
ATOM 720 O O . GLN A 1 85 ? -14.521 -4.734 15.188 1.00 80.75 85 GLN A O 1
ATOM 725 N N . GLY A 1 86 ? -13.023 -3.418 14.166 1.00 83.44 86 GLY A N 1
ATOM 726 C CA . GLY A 1 86 ? -11.828 -4.005 14.789 1.00 83.44 86 GLY A CA 1
ATOM 727 C C . GLY A 1 86 ? -10.941 -4.799 13.818 1.00 83.44 86 GLY A C 1
ATOM 728 O O . GLY A 1 86 ? -11.318 -5.057 12.676 1.00 83.44 86 GLY A O 1
ATOM 729 N N . GLY A 1 87 ? -9.742 -5.176 14.281 1.00 84.19 87 GLY A N 1
ATOM 730 C CA . GLY A 1 87 ? -8.765 -5.990 13.538 1.00 84.19 87 GLY A CA 1
ATOM 731 C C . GLY A 1 87 ? -7.678 -5.204 12.785 1.00 84.19 87 GLY A C 1
ATOM 732 O O . GLY A 1 87 ? -7.810 -4.019 12.498 1.00 84.19 87 GLY A O 1
ATOM 733 N N . SER A 1 88 ? -6.565 -5.856 12.450 1.00 87.94 88 SER A N 1
ATOM 734 C CA . SER A 1 88 ? -5.466 -5.186 11.741 1.00 87.94 88 SER A CA 1
ATOM 735 C C . SER A 1 88 ? -5.866 -4.810 10.311 1.00 87.94 88 SER A C 1
ATOM 737 O O . SER A 1 88 ? -6.401 -5.630 9.567 1.00 87.94 88 SER A O 1
ATOM 739 N N . LEU A 1 89 ? -5.573 -3.576 9.912 1.00 88.69 89 LEU A N 1
ATOM 740 C CA . LEU A 1 89 ? -5.672 -3.116 8.534 1.00 88.69 89 LEU A CA 1
ATOM 741 C C . LEU A 1 89 ? -4.345 -3.363 7.825 1.00 88.69 89 LEU A C 1
ATOM 743 O O . LEU A 1 89 ? -3.283 -3.067 8.370 1.00 88.69 89 LEU A O 1
ATOM 747 N N . THR A 1 90 ? -4.413 -3.851 6.588 1.00 89.56 90 THR A N 1
ATOM 748 C CA . THR A 1 90 ? -3.251 -4.021 5.708 1.00 89.56 90 THR A CA 1
ATOM 749 C C . THR A 1 90 ? -3.503 -3.295 4.394 1.00 89.56 90 THR A C 1
ATOM 751 O O . THR A 1 90 ? -4.584 -3.403 3.823 1.00 89.56 90 THR A O 1
ATOM 754 N N . ALA A 1 91 ? -2.514 -2.545 3.913 1.00 89.12 91 ALA A N 1
ATOM 755 C CA . ALA A 1 91 ? -2.541 -1.899 2.606 1.00 89.12 91 ALA A CA 1
ATOM 756 C C . ALA A 1 91 ? -1.269 -2.247 1.834 1.00 89.12 91 ALA A C 1
ATOM 758 O O . ALA A 1 91 ? -0.170 -2.182 2.383 1.00 89.12 91 ALA A O 1
ATOM 759 N N . THR A 1 92 ? -1.415 -2.575 0.553 1.00 89.50 92 THR A N 1
ATOM 760 C CA . THR A 1 92 ? -0.292 -2.761 -0.373 1.00 89.50 92 THR A CA 1
ATOM 761 C C . THR A 1 92 ? -0.252 -1.576 -1.331 1.00 89.50 92 THR A C 1
ATOM 763 O O . THR A 1 92 ? -1.257 -1.248 -1.953 1.00 89.50 92 THR A O 1
ATOM 766 N N . VAL A 1 93 ? 0.906 -0.929 -1.453 1.00 89.00 93 VAL A N 1
ATOM 767 C CA . VAL A 1 93 ? 1.139 0.201 -2.357 1.00 89.00 93 VAL A CA 1
ATOM 768 C C . VAL A 1 93 ? 2.218 -0.181 -3.358 1.00 89.00 93 VAL A C 1
ATOM 770 O O . VAL A 1 93 ? 3.339 -0.527 -2.981 1.00 89.00 93 VAL A O 1
ATOM 773 N N . VAL A 1 94 ? 1.870 -0.099 -4.642 1.00 89.81 94 VAL A N 1
ATOM 774 C CA . VAL A 1 94 ? 2.788 -0.314 -5.763 1.00 89.81 94 VAL A CA 1
ATOM 775 C C . VAL A 1 94 ? 3.141 1.043 -6.367 1.00 89.81 94 VAL A C 1
ATOM 777 O O . VAL A 1 94 ? 2.314 1.685 -7.013 1.00 89.81 94 VAL A O 1
ATOM 780 N N . THR A 1 95 ? 4.375 1.489 -6.150 1.00 88.31 95 THR A N 1
ATOM 781 C CA . THR A 1 95 ? 4.871 2.791 -6.599 1.00 88.31 95 THR A CA 1
ATOM 782 C C . THR A 1 95 ? 5.727 2.638 -7.849 1.00 88.31 95 THR A C 1
ATOM 784 O O . THR A 1 95 ? 6.771 1.983 -7.822 1.00 88.31 95 THR A O 1
ATOM 787 N N . PHE A 1 96 ? 5.329 3.303 -8.932 1.00 86.19 96 PHE A N 1
ATOM 788 C CA . PHE A 1 96 ? 6.114 3.385 -10.162 1.00 86.19 96 PHE A CA 1
ATOM 789 C C . PHE A 1 96 ? 7.057 4.590 -10.112 1.00 86.19 96 PHE A C 1
ATOM 791 O O . PHE A 1 96 ? 6.632 5.735 -9.962 1.00 86.19 96 PHE A O 1
ATOM 798 N N . LEU A 1 97 ? 8.348 4.312 -10.248 1.00 82.25 97 LEU A N 1
ATOM 799 C CA . LEU A 1 97 ? 9.440 5.274 -10.343 1.00 82.25 97 LEU A CA 1
ATOM 800 C C . LEU A 1 97 ? 10.045 5.215 -11.749 1.00 82.25 97 LEU A C 1
ATOM 802 O O . LEU A 1 97 ? 9.764 4.302 -12.526 1.00 82.25 97 LEU A O 1
ATOM 806 N N . VAL A 1 98 ? 10.917 6.167 -12.084 1.00 81.56 98 VAL A N 1
ATOM 807 C CA . VAL A 1 98 ? 11.630 6.150 -13.370 1.00 81.56 98 VAL A CA 1
ATOM 808 C C . VAL A 1 98 ? 12.464 4.868 -13.473 1.00 81.56 98 VAL A C 1
ATOM 810 O O . VAL A 1 98 ? 13.469 4.714 -12.784 1.00 81.56 98 VAL A O 1
ATOM 813 N N . GLY A 1 99 ? 12.012 3.932 -14.312 1.00 81.88 99 GLY A N 1
ATOM 814 C CA . GLY A 1 99 ? 12.669 2.646 -14.542 1.00 81.88 99 GLY A CA 1
ATOM 815 C C . GLY A 1 99 ? 12.631 1.666 -13.366 1.00 81.88 99 GLY A C 1
ATOM 816 O O . GLY A 1 99 ? 13.306 0.651 -13.436 1.00 81.88 99 GLY A O 1
ATOM 817 N N . LYS A 1 100 ? 11.880 1.921 -12.288 1.00 86.62 100 LYS A N 1
ATOM 818 C CA . LYS A 1 100 ? 11.808 1.017 -11.124 1.00 86.62 100 LYS A CA 1
ATOM 819 C C . LYS A 1 100 ? 10.390 0.927 -10.582 1.00 86.62 100 LYS A C 1
ATOM 821 O O . LYS A 1 100 ? 9.604 1.857 -10.727 1.00 86.62 100 LYS A O 1
ATOM 826 N N . VAL A 1 101 ? 10.084 -0.165 -9.894 1.00 89.25 101 VAL A N 1
ATOM 827 C CA . VAL A 1 101 ? 8.825 -0.335 -9.159 1.00 89.25 101 VAL A CA 1
ATOM 828 C C . VAL A 1 101 ? 9.123 -0.740 -7.729 1.00 89.25 101 VAL A C 1
ATOM 830 O O . VAL A 1 101 ? 9.930 -1.633 -7.482 1.00 89.25 101 VAL A O 1
ATOM 833 N N . ARG A 1 102 ? 8.477 -0.077 -6.774 1.00 90.31 102 ARG A N 1
ATOM 834 C CA . ARG A 1 102 ? 8.540 -0.407 -5.349 1.00 90.31 102 ARG A CA 1
ATOM 835 C C . ARG A 1 102 ? 7.206 -0.963 -4.896 1.00 90.31 102 ARG A C 1
ATOM 837 O O . ARG A 1 102 ? 6.168 -0.429 -5.263 1.00 90.31 102 ARG A O 1
ATOM 844 N N . VAL A 1 103 ? 7.247 -1.999 -4.073 1.00 90.88 103 VAL A N 1
ATOM 845 C CA . VAL A 1 103 ? 6.066 -2.560 -3.421 1.00 90.88 103 VAL A CA 1
ATOM 846 C C . VAL A 1 103 ? 6.260 -2.448 -1.925 1.00 90.88 103 VAL A C 1
ATOM 848 O O . VAL A 1 103 ? 7.166 -3.066 -1.362 1.00 90.88 103 VAL A O 1
ATOM 851 N N . VAL A 1 104 ? 5.412 -1.655 -1.287 1.00 90.12 104 VAL A N 1
ATOM 852 C CA . VAL A 1 104 ? 5.414 -1.445 0.158 1.00 90.12 104 VAL A CA 1
ATOM 853 C C . VAL A 1 104 ? 4.097 -1.949 0.716 1.00 90.12 104 VAL A C 1
ATOM 855 O O . VAL A 1 104 ? 3.032 -1.622 0.204 1.00 90.12 104 VAL A O 1
ATOM 858 N N . GLN A 1 105 ? 4.170 -2.739 1.777 1.00 91.50 105 GLN A N 1
ATOM 859 C CA . GLN A 1 105 ? 3.012 -3.076 2.588 1.00 91.50 105 GLN A CA 1
ATOM 860 C C . GLN A 1 105 ? 3.037 -2.261 3.864 1.00 91.50 105 GLN A C 1
ATOM 862 O O . GLN A 1 105 ? 4.097 -2.066 4.458 1.00 91.50 105 GLN A O 1
ATOM 867 N N . ALA A 1 106 ? 1.872 -1.798 4.285 1.00 92.38 106 ALA A N 1
ATOM 868 C CA . ALA A 1 106 ? 1.698 -1.152 5.563 1.00 92.38 106 ALA A CA 1
ATOM 869 C C . ALA A 1 106 ? 0.619 -1.852 6.373 1.00 92.38 106 ALA A C 1
ATOM 871 O O . ALA A 1 106 ? -0.383 -2.302 5.818 1.00 92.38 106 ALA A O 1
ATOM 872 N N . THR A 1 107 ? 0.825 -1.905 7.682 1.00 92.81 107 THR A N 1
ATOM 873 C CA . THR A 1 107 ? -0.126 -2.461 8.639 1.00 92.81 107 THR A CA 1
ATOM 874 C C . THR A 1 107 ? -0.384 -1.470 9.761 1.00 92.81 107 THR A C 1
ATOM 876 O O . THR A 1 107 ? 0.522 -0.747 10.179 1.00 92.81 107 THR A O 1
ATOM 879 N N . CYS A 1 108 ? -1.615 -1.438 10.256 1.00 92.25 108 CYS A N 1
ATOM 880 C CA . CYS A 1 108 ? -2.004 -0.652 11.422 1.00 92.25 108 CYS A CA 1
ATOM 881 C C . CYS A 1 108 ? -3.134 -1.371 12.147 1.00 92.25 108 CYS A C 1
ATOM 883 O O . CYS A 1 108 ? -4.050 -1.871 11.499 1.00 92.25 108 CYS A O 1
ATOM 885 N N . ASN A 1 109 ? -3.105 -1.377 13.477 1.00 91.69 109 ASN A N 1
ATOM 886 C CA . ASN A 1 109 ? -4.242 -1.782 14.293 1.00 91.69 109 ASN A CA 1
ATOM 887 C C . ASN A 1 109 ? -4.862 -0.538 14.960 1.00 91.69 109 ASN A C 1
ATOM 889 O O . ASN A 1 109 ? -4.388 -0.107 16.013 1.00 91.69 109 ASN A O 1
ATOM 893 N N . PRO A 1 110 ? -5.907 0.062 14.358 1.00 89.44 110 PRO A N 1
ATOM 894 C CA . PRO A 1 110 ? -6.552 1.260 14.892 1.00 89.44 110 PRO A CA 1
ATOM 895 C C . PRO A 1 110 ? -7.127 1.109 16.303 1.00 89.44 110 PRO A C 1
ATOM 897 O O . PRO A 1 110 ? -7.323 2.115 16.978 1.00 89.44 110 PRO A O 1
ATOM 900 N N . SER A 1 111 ? -7.418 -0.118 16.750 1.00 88.56 111 SER A N 1
ATOM 901 C CA . SER A 1 111 ? -7.957 -0.382 18.090 1.00 88.56 111 SER A CA 1
ATOM 902 C C . SER A 1 111 ? -6.920 -0.261 19.212 1.00 88.56 111 SER A C 1
ATOM 904 O O . SER A 1 111 ? -7.289 -0.283 20.386 1.00 88.56 111 SER A O 1
ATOM 906 N N . GLU A 1 112 ? -5.628 -0.154 18.894 1.00 89.50 112 GLU A N 1
ATOM 907 C CA . GLU A 1 112 ? -4.587 0.045 19.903 1.00 89.50 112 GLU A CA 1
ATOM 908 C C . GLU A 1 112 ? -4.652 1.450 20.513 1.00 89.50 112 GLU A C 1
ATOM 910 O O . GLU A 1 112 ? -4.994 2.425 19.851 1.00 89.50 112 GLU A O 1
ATOM 915 N N . LYS A 1 113 ? -4.252 1.585 21.786 1.00 89.12 113 LYS A N 1
ATOM 916 C CA . LYS A 1 113 ? -4.204 2.889 22.478 1.00 89.12 113 LYS A CA 1
ATOM 917 C C . LYS A 1 113 ? -3.303 3.904 21.758 1.00 89.12 113 LYS A C 1
ATOM 919 O O . LYS A 1 113 ? -3.556 5.103 21.818 1.00 89.12 113 LYS A O 1
ATOM 924 N N . LEU A 1 114 ? -2.239 3.417 21.121 1.00 90.06 114 LEU A N 1
ATOM 925 C CA . LEU A 1 114 ? -1.310 4.193 20.304 1.00 90.06 114 LEU A CA 1
ATOM 926 C C . LEU A 1 114 ? -1.097 3.446 18.979 1.00 90.06 114 LEU A C 1
ATOM 928 O O . LEU A 1 114 ? -0.134 2.683 18.872 1.00 90.06 114 LEU A O 1
ATOM 932 N N . PRO A 1 115 ? -1.995 3.625 17.990 1.00 88.38 115 PRO A N 1
ATOM 933 C CA . PRO A 1 115 ? -1.914 2.905 16.728 1.00 88.38 115 PRO A CA 1
ATOM 934 C C . PRO A 1 115 ? -0.578 3.167 16.041 1.00 88.38 115 PRO A C 1
ATOM 936 O O . PRO A 1 115 ? -0.218 4.314 15.764 1.00 88.38 115 PRO A O 1
ATOM 939 N N . THR A 1 116 ? 0.163 2.097 15.768 1.00 91.88 116 THR A N 1
ATOM 940 C CA . THR A 1 116 ? 1.453 2.185 15.083 1.00 91.88 116 THR A CA 1
ATOM 941 C C . THR A 1 116 ? 1.291 1.827 13.614 1.00 91.88 116 THR A C 1
ATOM 943 O O . THR A 1 116 ? 0.722 0.793 13.271 1.00 91.88 116 THR A O 1
ATOM 946 N N . LEU A 1 117 ? 1.820 2.686 12.740 1.00 91.88 117 LEU A N 1
ATOM 947 C CA . LEU A 1 117 ? 1.862 2.435 11.307 1.00 91.88 117 LEU A CA 1
ATOM 948 C C . LEU A 1 117 ? 3.197 1.784 10.933 1.00 91.88 117 LEU A C 1
ATOM 950 O O . LEU A 1 117 ? 4.233 2.449 10.896 1.00 91.88 117 LEU A O 1
ATOM 954 N N . THR A 1 118 ? 3.175 0.485 10.655 1.00 92.19 118 THR A N 1
ATOM 955 C CA . THR A 1 118 ? 4.371 -0.284 10.291 1.00 92.19 118 THR A CA 1
ATOM 956 C C . THR A 1 118 ? 4.446 -0.437 8.783 1.00 92.19 118 THR A C 1
ATOM 958 O O . THR A 1 118 ? 3.491 -0.899 8.171 1.00 92.19 118 THR A O 1
ATOM 961 N N . PHE A 1 119 ? 5.587 -0.097 8.182 1.00 91.25 119 PHE A N 1
ATOM 962 C CA . PHE A 1 119 ? 5.834 -0.276 6.752 1.00 91.25 119 PHE A CA 1
ATOM 963 C C . PHE A 1 119 ? 6.892 -1.351 6.505 1.00 91.25 119 PHE A C 1
ATOM 965 O O . PHE A 1 119 ? 7.925 -1.382 7.170 1.00 91.25 119 PHE A O 1
ATOM 972 N N . THR A 1 120 ? 6.661 -2.183 5.493 1.00 90.31 120 THR A N 1
ATOM 973 C CA . THR A 1 120 ? 7.564 -3.244 5.045 1.00 90.31 120 THR A CA 1
ATOM 974 C C . THR A 1 120 ? 7.776 -3.137 3.539 1.00 90.31 120 THR A C 1
ATOM 976 O O . THR A 1 120 ? 6.818 -3.187 2.768 1.00 90.31 120 THR A O 1
ATOM 979 N N . LEU A 1 121 ? 9.031 -3.030 3.093 1.00 89.25 121 LEU A N 1
ATOM 980 C CA . LEU A 1 121 ? 9.373 -3.143 1.673 1.00 89.25 121 LEU A CA 1
ATOM 981 C C . LEU A 1 121 ? 9.276 -4.616 1.250 1.00 89.25 121 LEU A C 1
ATOM 983 O O . LEU A 1 121 ? 10.040 -5.449 1.730 1.00 89.25 121 LEU A O 1
ATOM 987 N N . ARG A 1 122 ? 8.344 -4.933 0.349 1.00 89.19 122 ARG A N 1
ATOM 988 C CA . ARG A 1 122 ? 8.099 -6.294 -0.160 1.00 89.19 122 ARG A CA 1
ATOM 989 C C . ARG A 1 122 ? 8.796 -6.569 -1.483 1.00 89.19 122 ARG A C 1
ATOM 991 O O . ARG A 1 122 ? 9.140 -7.711 -1.761 1.00 89.19 122 ARG A O 1
ATOM 998 N N . GLY A 1 123 ? 9.026 -5.529 -2.280 1.00 87.69 123 GLY A N 1
ATOM 999 C CA . GLY A 1 123 ? 9.669 -5.662 -3.579 1.00 87.69 123 GLY A CA 1
ATOM 1000 C C . GLY A 1 123 ? 10.299 -4.361 -4.051 1.00 87.69 123 GLY A C 1
ATOM 1001 O O . GLY A 1 123 ? 9.764 -3.274 -3.836 1.00 87.69 123 GLY A O 1
ATOM 1002 N N . LEU A 1 124 ? 11.447 -4.484 -4.708 1.00 89.38 124 LEU A N 1
ATOM 1003 C CA . LEU A 1 124 ? 12.077 -3.417 -5.474 1.00 89.38 124 LEU A CA 1
ATOM 1004 C C . LEU A 1 124 ? 12.518 -4.026 -6.801 1.00 89.38 124 LEU A C 1
ATOM 1006 O O . LEU A 1 124 ? 13.455 -4.819 -6.843 1.00 89.38 124 LEU A O 1
ATOM 1010 N N . TYR A 1 125 ? 11.812 -3.664 -7.860 1.00 89.38 125 TYR A N 1
ATOM 1011 C CA . TYR A 1 125 ? 11.980 -4.210 -9.195 1.00 89.38 125 TYR A CA 1
ATOM 1012 C C . TYR A 1 125 ? 12.594 -3.167 -10.120 1.00 89.38 125 TYR A C 1
ATOM 1014 O O . TYR A 1 125 ? 12.294 -1.975 -10.018 1.00 89.38 125 TYR A O 1
ATOM 1022 N N . ASP A 1 126 ? 13.433 -3.629 -11.037 1.00 88.00 126 ASP A N 1
ATOM 1023 C CA . ASP A 1 126 ? 13.995 -2.818 -12.108 1.00 88.00 126 ASP A CA 1
ATOM 1024 C C . ASP A 1 126 ? 13.196 -3.075 -13.390 1.00 88.00 126 ASP A C 1
ATOM 1026 O O . ASP A 1 126 ? 12.999 -4.219 -13.792 1.00 88.00 126 ASP A O 1
ATOM 1030 N N . LEU A 1 127 ? 12.686 -2.004 -13.987 1.00 86.81 127 LEU A N 1
ATOM 1031 C CA . LEU A 1 127 ? 11.938 -2.003 -15.244 1.00 86.81 127 LEU A CA 1
ATOM 1032 C C . LEU A 1 127 ? 12.649 -1.173 -16.320 1.00 86.81 127 LEU A C 1
ATOM 1034 O O . LEU A 1 127 ? 12.038 -0.805 -17.326 1.00 86.81 127 LEU A O 1
ATOM 1038 N N . ARG A 1 128 ? 13.931 -0.834 -16.132 1.00 86.75 128 ARG A N 1
ATOM 1039 C CA . ARG A 1 128 ? 14.716 -0.203 -17.195 1.00 86.75 128 ARG A CA 1
ATOM 1040 C C . ARG A 1 128 ? 14.791 -1.141 -18.395 1.00 86.75 128 ARG A C 1
ATOM 1042 O O . ARG A 1 128 ? 14.946 -2.350 -18.256 1.00 86.75 128 ARG A O 1
ATOM 1049 N N . MET A 1 129 ? 14.741 -0.566 -19.596 1.00 84.88 129 MET A N 1
ATOM 1050 C CA . MET A 1 129 ? 14.741 -1.347 -20.838 1.00 84.88 129 MET A CA 1
ATOM 1051 C C . MET A 1 129 ? 15.968 -2.268 -20.955 1.00 84.88 129 MET A C 1
ATOM 1053 O O . MET A 1 129 ? 15.867 -3.368 -21.484 1.00 84.88 129 MET A O 1
ATOM 1057 N N . SER A 1 130 ? 17.113 -1.853 -20.404 1.00 88.94 130 SER A N 1
ATOM 1058 C CA . SER A 1 130 ? 18.360 -2.627 -20.405 1.00 88.94 130 SER A CA 1
ATOM 1059 C C . SER A 1 130 ? 18.306 -3.929 -19.597 1.00 88.94 130 SER A C 1
ATOM 1061 O O . SER A 1 130 ? 19.169 -4.780 -19.777 1.00 88.94 130 SER A O 1
ATOM 1063 N N . CYS A 1 131 ? 17.343 -4.081 -18.687 1.00 85.44 131 CYS A N 1
ATOM 1064 C CA 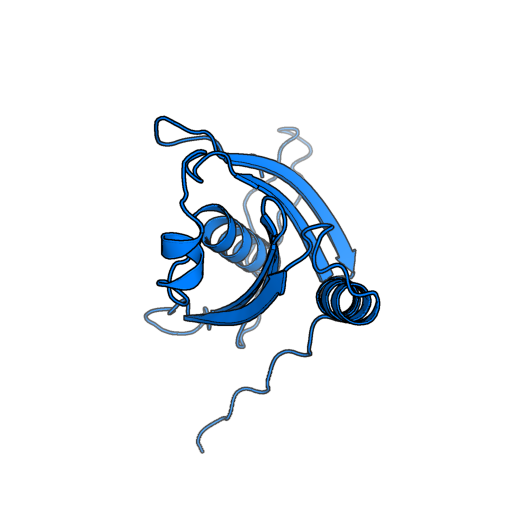. CYS A 1 131 ? 17.187 -5.254 -17.822 1.00 85.44 131 CYS A CA 1
ATOM 1065 C C . CYS A 1 131 ? 15.743 -5.781 -17.813 1.00 85.44 131 CYS A C 1
ATOM 1067 O O . CYS A 1 131 ? 15.349 -6.493 -16.890 1.00 85.44 131 CYS A O 1
ATOM 1069 N N . TYR A 1 132 ? 14.955 -5.432 -18.835 1.00 87.50 132 TYR A N 1
ATOM 1070 C CA . TYR A 1 132 ? 13.560 -5.838 -18.940 1.00 87.50 132 TYR A CA 1
ATOM 1071 C C . TYR A 1 132 ? 13.416 -7.363 -18.868 1.00 87.50 132 TYR A C 1
ATOM 1073 O O . TYR A 1 132 ? 14.042 -8.102 -19.629 1.00 87.50 132 TYR A O 1
ATOM 1081 N N . ASN A 1 133 ? 12.532 -7.823 -17.984 1.00 90.69 133 ASN A N 1
ATOM 1082 C CA . ASN A 1 133 ? 12.175 -9.226 -17.842 1.00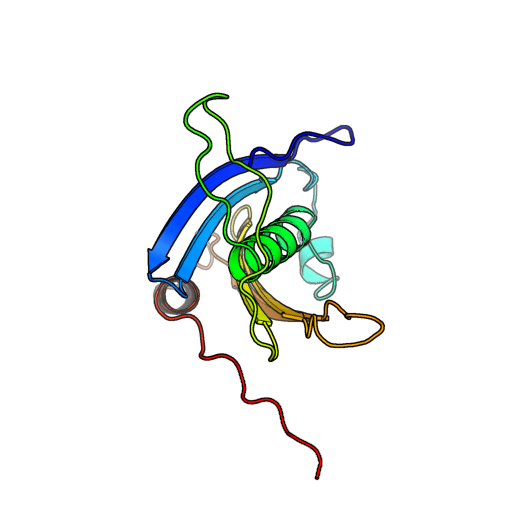 90.69 133 ASN A CA 1
ATOM 1083 C C . ASN A 1 133 ? 10.648 -9.360 -17.725 1.00 90.69 133 ASN A C 1
ATOM 1085 O O . ASN A 1 133 ? 10.020 -8.743 -16.860 1.00 90.69 133 ASN A O 1
ATOM 1089 N N . LYS A 1 134 ? 10.053 -10.191 -18.589 1.00 92.38 134 LYS A N 1
ATOM 1090 C CA . LYS A 1 134 ? 8.611 -10.463 -18.600 1.00 92.38 134 LYS A CA 1
ATOM 1091 C C . LYS A 1 134 ? 8.120 -11.036 -17.267 1.00 92.38 134 LYS A C 1
ATOM 1093 O O . LYS A 1 134 ? 7.061 -10.628 -16.798 1.00 92.38 134 LYS A O 1
ATOM 1098 N N . ASP A 1 135 ? 8.897 -11.907 -16.630 1.00 93.31 135 ASP A N 1
ATOM 1099 C CA . ASP A 1 135 ? 8.537 -12.515 -15.346 1.00 93.31 135 ASP A CA 1
ATOM 1100 C C . ASP A 1 135 ? 8.473 -11.460 -14.239 1.00 93.31 135 ASP A C 1
ATOM 1102 O O . ASP A 1 135 ? 7.547 -11.452 -13.433 1.00 93.31 135 ASP A O 1
ATOM 1106 N N . THR A 1 136 ? 9.395 -10.491 -14.252 1.00 91.00 136 THR A N 1
ATOM 1107 C CA . THR A 1 136 ? 9.362 -9.342 -13.335 1.00 91.00 136 THR A CA 1
ATOM 1108 C C . THR A 1 136 ? 8.092 -8.515 -13.509 1.00 91.00 136 THR A C 1
ATOM 1110 O O . THR A 1 136 ? 7.473 -8.122 -12.521 1.00 91.00 136 THR A O 1
ATOM 1113 N N . VAL A 1 137 ? 7.665 -8.277 -14.752 1.00 90.38 137 VAL A N 1
ATOM 1114 C CA . VAL A 1 137 ? 6.401 -7.580 -15.025 1.00 90.38 137 VAL A CA 1
ATOM 1115 C C . VAL A 1 137 ? 5.213 -8.387 -14.504 1.00 90.38 137 VAL A C 1
ATOM 1117 O O . VAL A 1 137 ? 4.340 -7.817 -13.853 1.00 90.38 137 VAL A O 1
ATOM 1120 N N . CYS A 1 138 ? 5.1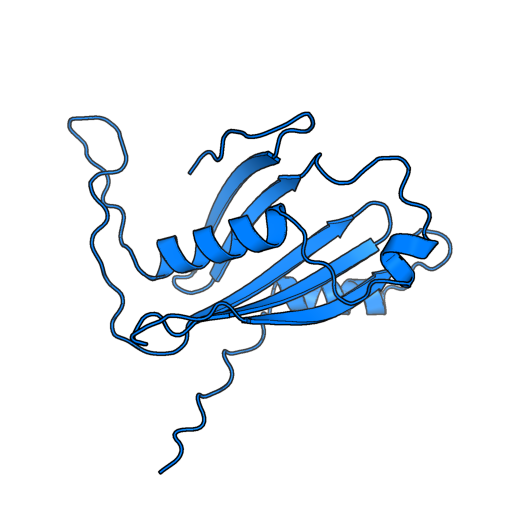88 -9.702 -14.732 1.00 90.81 138 CYS A N 1
ATOM 1121 C CA . CYS A 1 138 ? 4.138 -10.573 -14.209 1.00 90.81 138 CYS A CA 1
ATOM 1122 C C . CYS A 1 138 ? 4.060 -10.526 -12.674 1.00 90.81 138 CYS A C 1
ATOM 1124 O O . CYS A 1 138 ? 2.962 -10.419 -12.134 1.00 90.81 138 CYS A O 1
ATOM 1126 N N . GLU A 1 139 ? 5.194 -10.535 -11.970 1.00 90.31 139 GLU A N 1
ATOM 1127 C CA . GLU A 1 139 ? 5.233 -10.393 -10.507 1.00 90.31 139 GLU A CA 1
ATOM 1128 C C . GLU A 1 139 ? 4.700 -9.032 -10.031 1.00 90.31 139 GLU A C 1
ATOM 1130 O O . GLU A 1 139 ? 3.908 -8.970 -9.092 1.00 90.31 139 GLU A O 1
ATOM 1135 N N . ILE A 1 140 ? 5.053 -7.933 -10.704 1.00 90.06 140 ILE A N 1
ATOM 1136 C CA . ILE A 1 140 ? 4.511 -6.600 -10.386 1.00 90.06 140 ILE A CA 1
ATOM 1137 C C . ILE A 1 140 ? 2.993 -6.560 -10.592 1.00 90.06 140 ILE A C 1
ATOM 1139 O O . ILE A 1 140 ? 2.270 -6.015 -9.761 1.00 90.06 140 ILE A O 1
ATOM 1143 N N . VAL A 1 141 ? 2.498 -7.152 -11.680 1.00 89.25 141 VAL A N 1
ATOM 1144 C CA . VAL A 1 141 ? 1.061 -7.215 -11.972 1.00 89.25 141 VAL A CA 1
ATOM 1145 C C . VAL A 1 141 ? 0.319 -8.038 -10.918 1.00 89.25 141 VAL A C 1
ATOM 1147 O O . VAL A 1 141 ? -0.768 -7.634 -10.509 1.00 89.25 141 VAL A O 1
ATOM 1150 N N . LYS A 1 142 ? 0.906 -9.131 -10.409 1.00 88.00 142 LYS A N 1
ATOM 1151 C CA . LYS A 1 142 ? 0.319 -9.903 -9.300 1.00 88.00 142 LYS A CA 1
ATOM 1152 C C . LYS A 1 142 ? 0.127 -9.053 -8.048 1.00 88.00 142 LYS A C 1
ATOM 1154 O O . LYS A 1 142 ? -0.926 -9.148 -7.436 1.00 88.00 142 LYS A O 1
ATOM 1159 N N . TRP A 1 143 ? 1.071 -8.175 -7.701 1.00 87.06 143 TRP A N 1
ATOM 1160 C CA . TRP A 1 143 ? 0.893 -7.270 -6.557 1.00 87.06 143 TRP A CA 1
ATOM 1161 C C . TRP A 1 143 ? -0.306 -6.328 -6.699 1.00 87.06 143 TRP A C 1
ATOM 1163 O O . TRP A 1 143 ? -0.892 -5.940 -5.691 1.00 87.06 143 TRP A O 1
ATOM 1173 N N . ILE A 1 144 ? -0.650 -5.952 -7.932 1.00 83.25 144 ILE A N 1
ATOM 1174 C CA . ILE A 1 144 ? -1.762 -5.045 -8.229 1.00 83.25 144 ILE A CA 1
ATOM 1175 C C . ILE A 1 144 ? -3.083 -5.814 -8.289 1.00 83.25 144 ILE A C 1
ATOM 1177 O O . ILE A 1 144 ? -4.057 -5.387 -7.687 1.00 83.25 144 ILE A O 1
ATOM 1181 N N . LEU A 1 145 ? -3.126 -6.931 -9.018 1.00 82.81 145 LEU A N 1
ATOM 1182 C CA . LEU A 1 145 ? -4.368 -7.661 -9.298 1.00 82.81 145 LEU A CA 1
ATOM 1183 C C . LEU A 1 145 ? -4.719 -8.704 -8.233 1.00 82.81 145 LEU A C 1
ATOM 1185 O O . LEU A 1 145 ? -5.878 -9.083 -8.099 1.00 82.81 145 LEU A O 1
ATOM 1189 N N . CYS A 1 146 ? -3.722 -9.195 -7.503 1.00 80.25 146 CYS A N 1
ATOM 1190 C CA . CYS A 1 146 ? -3.851 -10.260 -6.514 1.00 80.25 146 CYS A CA 1
ATOM 1191 C C . CYS A 1 146 ? -3.071 -9.875 -5.245 1.00 80.25 146 CYS A C 1
ATOM 1193 O O . CYS A 1 146 ? -2.088 -10.547 -4.905 1.00 80.25 146 CYS A O 1
ATOM 1195 N N . PRO A 1 147 ? -3.439 -8.767 -4.566 1.00 69.06 147 PRO A N 1
ATOM 1196 C CA . PRO A 1 147 ? -2.775 -8.393 -3.326 1.00 69.06 147 PRO A CA 1
ATOM 1197 C C . PRO A 1 147 ? -2.869 -9.560 -2.342 1.00 69.06 147 PRO A C 1
ATOM 1199 O O . PRO A 1 147 ? -3.901 -10.218 -2.248 1.00 69.06 147 PRO A O 1
ATOM 1202 N N . SER A 1 148 ? -1.768 -9.847 -1.646 1.00 67.00 148 SER A N 1
ATOM 1203 C CA . SER A 1 148 ? -1.743 -10.943 -0.678 1.00 67.00 148 SER A CA 1
ATOM 1204 C C . SER A 1 148 ? -2.812 -10.735 0.389 1.00 67.00 148 SER A C 1
ATOM 1206 O O . SER A 1 148 ? -2.994 -9.604 0.849 1.00 67.00 148 SER A O 1
ATOM 1208 N N . ASP A 1 149 ? -3.445 -11.829 0.813 1.00 61.25 149 ASP A N 1
ATOM 1209 C CA . ASP A 1 149 ? -4.374 -11.802 1.936 1.00 61.25 149 ASP A CA 1
ATOM 1210 C C . ASP A 1 149 ? -3.711 -11.162 3.167 1.00 61.25 149 ASP A C 1
ATOM 1212 O O . ASP A 1 149 ? -2.501 -11.339 3.392 1.00 61.25 149 ASP A O 1
ATOM 1216 N N . PRO A 1 150 ? -4.474 -10.406 3.976 1.00 55.91 150 PRO A N 1
ATOM 1217 C CA . PRO A 1 150 ? -3.969 -9.883 5.234 1.00 55.91 150 PRO A CA 1
ATOM 1218 C C . PRO A 1 150 ? -3.450 -11.050 6.077 1.00 55.91 150 PRO A C 1
ATOM 1220 O O . PRO A 1 150 ? -4.153 -12.041 6.284 1.00 55.91 150 PRO A O 1
ATOM 1223 N N . GLN A 1 151 ? -2.205 -10.956 6.554 1.00 54.22 151 GLN A N 1
ATOM 1224 C CA . GLN A 1 151 ? -1.679 -12.007 7.418 1.00 54.22 151 GLN A CA 1
ATOM 1225 C C . GLN A 1 151 ? -2.530 -12.081 8.693 1.00 54.22 151 GLN A C 1
ATOM 1227 O O . GLN A 1 151 ? -2.826 -11.033 9.280 1.00 54.22 151 GLN A O 1
ATOM 1232 N N . PRO A 1 152 ? -2.942 -13.287 9.124 1.00 45.84 152 PRO A N 1
ATOM 1233 C CA . PRO A 1 152 ? -3.718 -13.437 10.340 1.00 45.84 152 PRO A CA 1
ATOM 1234 C C . PRO A 1 152 ? -2.927 -12.868 11.517 1.00 45.84 152 PRO A C 1
ATOM 1236 O O . PRO A 1 152 ? -1.732 -13.122 11.669 1.00 45.84 152 PRO A O 1
ATOM 1239 N N . VAL A 1 153 ? -3.604 -12.076 12.347 1.00 51.94 153 VAL A N 1
ATOM 1240 C CA . VAL A 1 153 ? -3.028 -11.576 13.593 1.00 51.94 153 VAL A CA 1
ATOM 1241 C C . VAL A 1 153 ? -2.773 -12.789 14.481 1.00 51.94 153 VAL A C 1
ATOM 1243 O O . VAL A 1 153 ? -3.720 -13.459 14.891 1.00 51.94 153 VAL A O 1
ATOM 1246 N N . GLU A 1 154 ? -1.508 -13.087 14.780 1.00 41.56 154 GLU A N 1
ATOM 1247 C CA . GLU A 1 154 ? -1.174 -14.036 15.837 1.00 41.56 154 GLU A CA 1
ATOM 1248 C C . GLU A 1 154 ? -1.712 -13.482 17.161 1.00 41.56 154 GLU A C 1
ATOM 1250 O O . GLU A 1 154 ? -1.095 -12.642 17.818 1.00 41.56 154 GLU A O 1
ATOM 1255 N N . THR A 1 155 ? -2.896 -13.939 17.566 1.00 35.59 155 THR A N 1
ATOM 1256 C CA . THR A 1 155 ? -3.363 -13.780 18.938 1.00 35.59 155 THR A CA 1
ATOM 1257 C C . THR A 1 155 ? -2.432 -14.593 19.822 1.00 35.59 155 THR A C 1
ATOM 1259 O O . THR A 1 155 ? -2.572 -15.814 19.921 1.00 35.59 155 THR A O 1
ATOM 1262 N N . LYS A 1 156 ? -1.466 -13.921 20.454 1.00 37.47 156 LYS A N 1
ATOM 1263 C CA . LYS A 1 156 ? -0.779 -14.480 21.616 1.00 37.47 156 LYS A CA 1
ATOM 1264 C C . LYS A 1 156 ? -1.852 -14.767 22.671 1.00 37.47 156 LYS A C 1
ATOM 1266 O O . LYS A 1 156 ? -2.489 -13.835 23.158 1.00 37.47 156 LYS A O 1
ATOM 1271 N N . LYS A 1 157 ? -2.103 -16.057 22.904 1.00 34.44 157 LYS A N 1
ATOM 1272 C CA . LYS A 1 157 ? -2.891 -16.561 24.033 1.00 34.44 157 LYS A CA 1
ATOM 1273 C C . LYS A 1 157 ? -2.141 -16.342 25.338 1.00 34.44 157 LYS A C 1
ATOM 1275 O O . LYS A 1 157 ? -0.892 -16.425 25.303 1.00 34.44 157 LYS A O 1
#

Secondary structure (DSSP, 8-state):
------SSS-EEEEEEEEEETTEEEEEEEE--S-TT--HHHHHH-TT---HHHHHHHHHHHHHHHEE--EETTTTEE---EE---SS-EEEEEEEEETTEEEEEEEEE-TTSSS---EEEEEEEEE--GGG--HHHHHHHHHHHHSPPPPPP-----